Protein AF-A0A973H973-F1 (afdb_monomer_lite)

Radius of gyration: 19.24 Å; chains: 1; bounding box: 57×21×47 Å

pLDDT: mean 88.94, std 11.9, range [48.03, 97.88]

Secondary structure (DSSP, 8-state):
-HHHHHHHHHHHHHHHTT--TTTHHHHHHHHHHHHHHHHHHHHHHHHHHHHHHHTT--SHHHHHHHHHHHHHHHHHHHHHHHHHHHHHS----------

Sequence (99 aa):
MLGAGLATTPLAALATSGAAPGEAGLVSGLVNTSRTMGGSLGLAVMSTIAASRTGDDLSPEGLTEGYALVFRTGAGVLAGGVLLMLLWLPRRVSSGSSS

Structure (mmCIF, N/CA/C/O backbone):
data_AF-A0A973H973-F1
#
_entry.id   AF-A0A973H973-F1
#
loop_
_atom_site.group_PDB
_atom_site.id
_atom_site.type_symbol
_atom_site.label_atom_id
_atom_site.label_alt_id
_atom_site.label_comp_id
_atom_site.label_asym_id
_atom_site.label_entity_id
_atom_site.label_seq_id
_atom_site.pdbx_PDB_ins_code
_atom_site.Cartn_x
_atom_site.Cartn_y
_atom_site.Cartn_z
_atom_site.occupancy
_atom_site.B_iso_or_equiv
_atom_site.auth_seq_id
_atom_site.auth_comp_id
_atom_site.auth_asym_id
_atom_site.auth_atom_id
_atom_site.pdbx_PDB_model_num
ATOM 1 N N . MET A 1 1 ? -1.654 14.320 1.258 1.00 62.50 1 MET A N 1
ATOM 2 C CA . MET A 1 1 ? -2.049 14.021 2.655 1.00 62.50 1 MET A CA 1
ATOM 3 C C . MET A 1 1 ? -3.547 14.104 2.914 1.00 62.50 1 MET A C 1
ATOM 5 O O . MET A 1 1 ? -4.006 13.376 3.781 1.00 62.50 1 MET A O 1
ATOM 9 N N . LEU A 1 2 ? -4.320 14.906 2.169 1.00 81.75 2 LEU A N 1
ATOM 10 C CA . LEU A 1 2 ? -5.768 15.043 2.387 1.00 81.75 2 LEU A CA 1
ATOM 11 C C . LEU A 1 2 ? -6.507 13.695 2.460 1.00 81.75 2 LEU A C 1
ATOM 13 O O . LEU A 1 2 ? -7.168 13.437 3.454 1.00 81.75 2 LEU A O 1
ATOM 17 N N . GLY A 1 3 ? -6.316 12.792 1.490 1.00 81.81 3 GLY A N 1
ATOM 18 C CA . GLY A 1 3 ? -6.973 11.474 1.513 1.00 81.81 3 GLY A CA 1
ATOM 19 C C . GLY A 1 3 ? -6.626 10.630 2.746 1.00 81.81 3 GLY A C 1
ATOM 20 O O . GLY A 1 3 ? -7.515 10.100 3.405 1.00 81.81 3 GLY A O 1
ATOM 21 N N . ALA A 1 4 ? -5.341 10.568 3.112 1.00 82.25 4 ALA A N 1
ATOM 22 C CA . ALA A 1 4 ? -4.899 9.853 4.307 1.00 82.25 4 ALA A CA 1
ATOM 23 C C . ALA A 1 4 ? -5.470 10.477 5.592 1.00 82.25 4 ALA A C 1
ATOM 25 O O . ALA A 1 4 ? -5.930 9.745 6.463 1.00 82.25 4 ALA A O 1
ATOM 26 N N . GLY A 1 5 ? -5.497 11.809 5.701 1.00 84.38 5 GLY A N 1
ATOM 27 C CA . GLY A 1 5 ? -6.076 12.511 6.849 1.00 84.38 5 GLY A CA 1
ATOM 28 C C . GLY A 1 5 ? -7.583 12.286 6.979 1.00 84.38 5 GLY A C 1
ATOM 29 O O . GLY A 1 5 ? -8.065 11.987 8.067 1.00 84.38 5 GLY A O 1
ATOM 30 N N . LEU A 1 6 ? -8.308 12.340 5.858 1.00 89.50 6 LEU A N 1
ATOM 31 C CA . LEU A 1 6 ? -9.750 12.090 5.812 1.00 89.50 6 LEU A CA 1
ATOM 32 C C . LEU A 1 6 ? -10.111 10.643 6.172 1.00 89.50 6 LEU A C 1
ATOM 34 O O . LEU A 1 6 ? -11.170 10.412 6.741 1.00 89.50 6 LEU A O 1
ATOM 38 N N . ALA A 1 7 ? -9.247 9.672 5.867 1.00 87.88 7 ALA A N 1
ATOM 39 C CA . ALA A 1 7 ? -9.514 8.260 6.132 1.00 87.88 7 ALA A CA 1
ATOM 40 C C . ALA A 1 7 ? -9.013 7.786 7.507 1.00 87.88 7 ALA A C 1
ATOM 42 O O . ALA A 1 7 ? -9.652 6.955 8.146 1.00 87.88 7 ALA A O 1
ATOM 43 N N . THR A 1 8 ? -7.871 8.286 7.985 1.00 86.44 8 THR A N 1
ATOM 44 C CA . THR A 1 8 ? -7.154 7.677 9.121 1.00 86.44 8 THR A CA 1
ATOM 45 C C . THR A 1 8 ? -7.960 7.698 10.414 1.00 86.44 8 THR A C 1
ATOM 47 O O . THR A 1 8 ? -8.087 6.649 11.049 1.00 86.44 8 THR A O 1
ATOM 50 N N . THR A 1 9 ? -8.517 8.855 10.776 1.00 88.31 9 THR A N 1
ATOM 51 C CA . THR A 1 9 ? -9.306 9.038 12.002 1.00 88.31 9 THR A CA 1
ATOM 52 C C . THR A 1 9 ? -10.603 8.225 11.996 1.00 88.31 9 THR A C 1
ATOM 54 O O . THR A 1 9 ? -10.782 7.424 12.915 1.00 88.31 9 THR A O 1
ATOM 57 N N . PRO A 1 10 ? -11.497 8.347 10.990 1.00 88.50 10 PRO A N 1
ATOM 58 C CA . PRO A 1 10 ? -12.736 7.575 10.990 1.00 88.50 10 PRO A CA 1
ATOM 59 C C . PRO A 1 10 ? -12.483 6.070 10.879 1.00 88.50 10 PRO A C 1
ATOM 61 O O . PRO A 1 10 ? -13.159 5.308 11.556 1.00 88.50 10 PRO A O 1
ATOM 64 N N . LEU A 1 11 ? -11.485 5.616 10.110 1.00 88.12 11 LEU A N 1
ATOM 65 C CA . LEU A 1 11 ? -11.158 4.186 10.042 1.00 88.12 11 LEU A CA 1
ATOM 66 C C . LEU A 1 11 ? -10.611 3.647 11.365 1.00 88.12 11 LEU A C 1
ATOM 68 O O . LEU A 1 11 ? -10.940 2.526 11.738 1.00 88.12 11 LEU A O 1
ATOM 72 N N . ALA A 1 12 ? -9.782 4.420 12.075 1.00 87.31 12 ALA A N 1
ATOM 73 C CA . ALA A 1 12 ? -9.297 4.021 13.394 1.00 87.31 12 ALA A CA 1
ATOM 74 C C . ALA A 1 12 ? -10.454 3.916 14.396 1.00 87.31 12 ALA A C 1
ATOM 76 O O . ALA A 1 12 ? -10.569 2.898 15.070 1.00 87.31 12 ALA A O 1
ATOM 77 N N . ALA A 1 13 ? -11.339 4.918 14.432 1.00 87.94 13 ALA A N 1
ATOM 78 C CA . ALA A 1 13 ? -12.522 4.909 15.289 1.00 87.94 13 ALA A CA 1
ATOM 79 C C . ALA A 1 13 ? -13.466 3.742 14.960 1.00 87.94 13 ALA A C 1
ATOM 81 O O . ALA A 1 13 ? -13.924 3.048 15.862 1.00 87.94 13 ALA A O 1
ATOM 82 N N . LEU A 1 14 ? -13.721 3.479 13.675 1.00 88.19 14 LEU A N 1
ATOM 83 C CA . LEU A 1 14 ? -14.537 2.342 13.245 1.00 88.19 14 LEU A CA 1
ATOM 84 C C . LEU A 1 14 ? -13.912 1.012 13.680 1.00 88.19 14 LEU A C 1
ATOM 86 O O . LEU A 1 14 ? -14.615 0.170 14.235 1.00 88.19 14 LEU A O 1
ATOM 90 N N . ALA A 1 15 ? -12.601 0.844 13.491 1.00 86.19 15 ALA A N 1
ATOM 91 C CA . ALA A 1 15 ? -11.897 -0.387 13.837 1.00 86.19 15 ALA A CA 1
ATOM 92 C C . ALA A 1 15 ? -11.897 -0.687 15.344 1.00 86.19 15 ALA A C 1
ATOM 94 O O . ALA A 1 15 ? -11.875 -1.853 15.727 1.00 86.19 15 ALA A O 1
ATOM 95 N N . THR A 1 16 ? -11.933 0.340 16.198 1.00 87.25 16 THR A N 1
ATOM 96 C CA . THR A 1 16 ? -11.932 0.175 17.660 1.00 87.25 16 THR A CA 1
ATOM 97 C C . THR A 1 16 ? -13.316 0.284 18.299 1.00 87.25 16 THR A C 1
ATOM 99 O O . THR A 1 16 ? -13.463 -0.092 19.457 1.00 87.25 16 THR A O 1
ATOM 102 N N . SER A 1 17 ? -14.339 0.745 17.570 1.00 86.25 17 SER A N 1
ATOM 103 C CA . SER A 1 17 ? -15.683 1.007 18.117 1.00 86.25 17 SER A CA 1
ATOM 104 C C . SER A 1 17 ? -16.389 -0.210 18.727 1.00 86.25 17 SER A C 1
ATOM 106 O O . SER A 1 17 ? -17.236 -0.040 19.598 1.00 86.25 17 SER A O 1
ATOM 108 N N . GLY A 1 18 ? -16.042 -1.428 18.297 1.00 82.31 18 GLY A N 1
ATOM 109 C CA . GLY A 1 18 ? -16.590 -2.679 18.834 1.00 82.31 18 GLY A CA 1
ATOM 110 C C . GLY A 1 18 ? -15.746 -3.342 19.929 1.00 82.31 18 GLY A C 1
ATOM 111 O O . GLY A 1 18 ? -16.097 -4.436 20.361 1.00 82.31 18 GLY A O 1
ATOM 112 N N . ALA A 1 19 ? -14.627 -2.741 20.346 1.00 88.38 19 ALA A N 1
ATOM 113 C CA . ALA A 1 19 ? -13.710 -3.353 21.306 1.00 88.38 19 ALA A CA 1
ATOM 114 C C . ALA A 1 19 ? -14.233 -3.243 22.748 1.00 88.38 19 ALA A C 1
ATOM 116 O O . ALA A 1 19 ? -14.669 -2.171 23.176 1.00 88.38 19 ALA A O 1
ATOM 117 N N . ALA A 1 20 ? -14.120 -4.319 23.534 1.00 90.50 20 ALA A N 1
ATOM 118 C CA . ALA A 1 20 ? -14.339 -4.231 24.974 1.00 90.50 20 ALA A CA 1
ATOM 119 C C . ALA A 1 20 ? -13.266 -3.328 25.629 1.00 90.50 20 ALA A C 1
ATOM 121 O O . ALA A 1 20 ? -12.127 -3.288 25.149 1.00 90.50 20 ALA A O 1
ATOM 122 N N . PRO A 1 21 ? -13.556 -2.637 26.754 1.00 82.75 21 PRO A N 1
ATOM 123 C CA . PRO A 1 21 ? -12.607 -1.709 27.383 1.00 82.75 21 PRO A CA 1
ATOM 124 C C . PRO A 1 21 ? -11.237 -2.323 27.723 1.00 82.75 21 PRO A C 1
ATOM 126 O O . PRO A 1 21 ? -10.220 -1.644 27.620 1.00 82.75 21 PRO A O 1
ATOM 129 N N . GLY A 1 22 ? -11.196 -3.612 28.080 1.00 90.06 22 GLY A N 1
ATOM 130 C CA . GLY A 1 22 ? -9.950 -4.341 28.354 1.00 90.06 22 GLY A CA 1
ATOM 131 C C . GLY A 1 22 ? -9.168 -4.773 27.105 1.00 90.06 22 GLY A C 1
ATOM 132 O O . GLY A 1 22 ? -7.995 -5.117 27.209 1.00 90.06 22 GLY A O 1
ATOM 133 N N . GLU A 1 23 ? -9.784 -4.737 25.923 1.00 91.38 23 GLU A N 1
ATOM 134 C CA . GLU A 1 23 ? -9.218 -5.244 24.664 1.00 91.38 23 GLU A CA 1
ATOM 135 C C . GLU A 1 23 ? -8.818 -4.125 23.695 1.00 91.38 23 GLU A C 1
ATOM 137 O O . GLU A 1 23 ? -8.182 -4.384 22.674 1.00 91.38 23 GLU A O 1
ATOM 142 N N . ALA A 1 24 ? -9.134 -2.865 24.008 1.00 86.81 24 ALA A N 1
ATOM 143 C CA . ALA A 1 24 ? -8.848 -1.722 23.141 1.00 86.81 24 ALA A CA 1
ATOM 144 C C . ALA A 1 24 ? -7.361 -1.628 22.740 1.00 86.81 24 ALA A C 1
ATOM 146 O O . ALA A 1 24 ? -7.042 -1.307 21.593 1.00 86.81 24 ALA A O 1
ATOM 147 N N . GLY A 1 25 ? -6.448 -1.967 2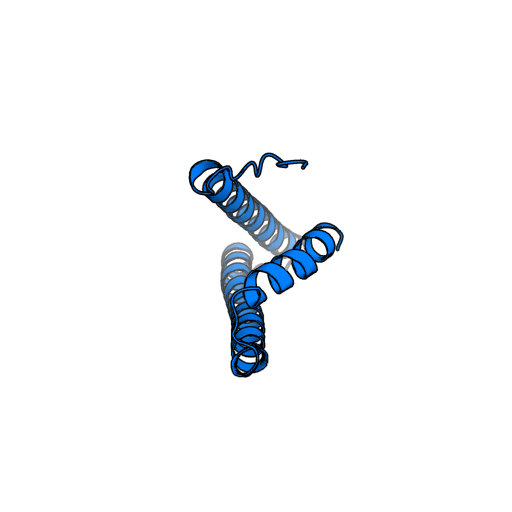3.659 1.00 89.62 25 GLY A N 1
ATOM 148 C CA . GLY A 1 25 ? -5.010 -2.035 23.380 1.00 89.62 25 GLY A CA 1
ATOM 149 C C . GLY A 1 25 ? -4.641 -3.136 22.380 1.00 89.62 25 GLY A C 1
ATOM 150 O O . GLY A 1 25 ? -3.848 -2.892 21.472 1.00 89.62 25 GLY A O 1
ATOM 151 N N . LEU A 1 26 ? -5.262 -4.315 22.493 1.00 92.69 26 LEU A N 1
ATOM 152 C CA . LEU A 1 26 ? -5.064 -5.435 21.566 1.00 92.69 26 LEU A CA 1
ATOM 153 C C . LEU A 1 26 ? -5.601 -5.101 20.171 1.00 92.69 26 LEU A C 1
ATOM 155 O O . LEU A 1 26 ? -4.895 -5.297 19.184 1.00 92.69 26 LEU A O 1
ATOM 159 N N . VAL A 1 27 ? -6.809 -4.536 20.086 1.00 92.56 27 VAL A N 1
ATOM 160 C CA . VAL A 1 27 ? -7.416 -4.126 18.809 1.00 92.56 27 VAL A CA 1
ATOM 161 C C . VAL A 1 27 ? -6.582 -3.035 18.133 1.00 92.56 27 VAL A C 1
ATOM 163 O O . VAL A 1 27 ? -6.271 -3.144 16.949 1.00 92.56 27 VAL A O 1
ATOM 166 N N . SER A 1 28 ? -6.144 -2.017 18.880 1.00 89.31 28 SER A N 1
ATOM 167 C CA . SER A 1 28 ? -5.269 -0.958 18.356 1.00 89.31 28 SER A CA 1
ATOM 168 C C . SER A 1 28 ? -3.915 -1.503 17.883 1.00 89.31 28 SER A C 1
ATOM 170 O O . SER A 1 28 ? -3.449 -1.160 16.793 1.00 89.31 28 SER A O 1
ATOM 172 N N . GLY A 1 29 ? -3.305 -2.407 18.658 1.00 92.25 29 GLY A N 1
ATOM 173 C CA . GLY A 1 29 ? -2.072 -3.094 18.278 1.00 92.25 29 GLY A CA 1
ATOM 174 C C . GLY A 1 29 ? -2.230 -3.883 16.978 1.00 92.25 29 GLY A C 1
ATOM 175 O O . GLY A 1 29 ? -1.420 -3.732 16.064 1.00 92.25 29 GLY A O 1
ATOM 176 N N . LEU A 1 30 ? -3.316 -4.651 16.850 1.00 93.44 30 LEU A N 1
ATOM 177 C CA . LEU A 1 30 ? -3.628 -5.415 15.642 1.00 93.44 30 LEU A CA 1
ATOM 178 C C . LEU A 1 30 ? -3.825 -4.500 14.426 1.00 93.44 30 LEU A C 1
ATOM 180 O O . LEU A 1 30 ? -3.284 -4.778 13.356 1.00 93.44 30 LEU A O 1
ATOM 184 N N . VAL A 1 31 ? -4.546 -3.387 14.585 1.00 91.50 31 VAL A N 1
ATOM 185 C CA . VAL A 1 31 ? -4.752 -2.398 13.516 1.00 91.50 31 VAL A CA 1
ATOM 186 C C . VAL A 1 31 ? -3.425 -1.789 13.069 1.00 91.50 31 VAL A C 1
ATOM 188 O O . VAL A 1 31 ? -3.169 -1.707 11.868 1.00 91.50 31 VAL A O 1
ATOM 191 N N . ASN A 1 32 ? -2.564 -1.381 14.001 1.00 90.69 32 ASN A N 1
ATOM 192 C CA . ASN A 1 32 ? -1.275 -0.778 13.665 1.00 90.69 32 ASN A CA 1
ATOM 193 C C . ASN A 1 32 ? -0.337 -1.776 12.982 1.00 90.69 32 ASN A C 1
ATOM 195 O O . ASN A 1 32 ? 0.222 -1.459 11.932 1.00 90.69 32 ASN A O 1
ATOM 199 N N . THR A 1 33 ? -0.218 -2.997 13.503 1.00 94.06 33 THR A N 1
ATOM 200 C CA . THR A 1 33 ? 0.579 -4.049 12.859 1.00 94.06 33 THR A CA 1
ATOM 201 C C . THR A 1 33 ? 0.038 -4.383 11.473 1.00 94.06 33 THR A C 1
ATOM 203 O O . THR A 1 33 ? 0.821 -4.487 10.532 1.00 94.06 33 THR A O 1
ATOM 206 N N . SER A 1 34 ? -1.286 -4.463 11.307 1.00 94.12 34 SER A N 1
ATOM 207 C CA . SER A 1 34 ? -1.915 -4.692 9.999 1.00 94.12 34 SER A CA 1
ATOM 208 C C . SER A 1 34 ? -1.619 -3.560 9.014 1.00 94.12 34 SER A C 1
ATOM 210 O O . SER A 1 34 ? -1.328 -3.828 7.852 1.00 94.12 34 SER A O 1
ATOM 212 N N . ARG A 1 35 ? -1.637 -2.294 9.460 1.00 92.25 35 ARG A N 1
ATOM 213 C CA . ARG A 1 35 ? -1.264 -1.140 8.622 1.00 92.25 35 ARG A CA 1
ATOM 214 C C . ARG A 1 35 ? 0.194 -1.214 8.188 1.00 92.25 35 ARG A C 1
ATOM 216 O O . ARG A 1 35 ? 0.477 -1.047 7.006 1.00 92.25 35 ARG A O 1
ATOM 223 N N . THR A 1 36 ? 1.104 -1.483 9.121 1.00 94.50 36 THR A N 1
ATOM 224 C CA . THR A 1 36 ? 2.536 -1.599 8.822 1.00 94.50 36 THR A CA 1
ATOM 225 C C . THR A 1 36 ? 2.811 -2.769 7.880 1.00 94.50 36 THR A C 1
ATOM 227 O O . THR A 1 36 ? 3.509 -2.593 6.885 1.00 94.50 36 THR A O 1
ATOM 230 N N . MET A 1 37 ? 2.215 -3.936 8.141 1.00 96.38 37 MET A N 1
ATOM 231 C CA . MET A 1 37 ? 2.345 -5.130 7.303 1.00 96.38 37 MET A CA 1
ATOM 232 C C . MET A 1 37 ? 1.742 -4.922 5.909 1.00 96.38 37 MET A C 1
ATOM 234 O O . MET A 1 37 ? 2.348 -5.295 4.910 1.00 96.38 37 MET A O 1
ATOM 238 N N . GLY A 1 38 ? 0.572 -4.288 5.815 1.00 94.25 38 GLY A N 1
ATOM 239 C CA . GLY A 1 38 ? -0.039 -3.943 4.533 1.00 94.25 38 GLY A CA 1
ATOM 240 C C . GLY A 1 38 ? 0.797 -2.931 3.749 1.00 94.25 38 GLY A C 1
ATOM 241 O O . GLY A 1 38 ? 0.973 -3.079 2.541 1.00 94.25 38 GLY A O 1
ATOM 242 N N . GLY A 1 39 ? 1.360 -1.932 4.435 1.00 94.19 39 GLY A N 1
ATOM 243 C CA . GLY A 1 39 ? 2.254 -0.943 3.839 1.00 94.19 39 GLY A CA 1
ATOM 244 C C . GLY A 1 39 ? 3.532 -1.571 3.287 1.00 94.19 39 GLY A C 1
ATOM 245 O O . GLY A 1 39 ? 3.891 -1.307 2.141 1.00 94.19 39 GLY A O 1
ATOM 246 N N . SER A 1 40 ? 4.190 -2.440 4.058 1.00 97.31 40 SER A N 1
ATOM 247 C CA . SER A 1 40 ? 5.405 -3.127 3.607 1.00 97.31 40 SER A CA 1
ATOM 248 C C . SER A 1 40 ? 5.130 -4.092 2.455 1.00 97.31 40 SER A C 1
ATOM 250 O O . SER A 1 40 ? 5.870 -4.080 1.474 1.00 97.31 40 SER A O 1
ATOM 252 N N . LEU A 1 41 ? 4.044 -4.868 2.519 1.00 97.25 41 LEU A N 1
ATOM 253 C CA . LEU A 1 41 ? 3.640 -5.768 1.439 1.00 97.25 41 LEU A CA 1
ATOM 254 C C . LEU A 1 41 ? 3.314 -4.996 0.154 1.00 97.25 41 LEU A C 1
ATOM 256 O O . LEU A 1 41 ? 3.788 -5.358 -0.921 1.00 97.25 41 LEU A O 1
ATOM 260 N N . GLY A 1 42 ? 2.542 -3.912 0.260 1.00 95.69 42 GLY A N 1
ATOM 261 C CA . GLY A 1 42 ? 2.214 -3.059 -0.881 1.00 95.69 42 GLY A CA 1
ATOM 262 C C . GLY A 1 42 ? 3.462 -2.452 -1.519 1.00 95.69 42 GLY A C 1
ATOM 263 O O . GLY A 1 42 ? 3.612 -2.494 -2.739 1.00 95.69 42 GLY A O 1
ATOM 264 N N . LEU A 1 43 ? 4.393 -1.950 -0.703 1.00 96.38 43 LEU A N 1
ATOM 265 C CA . LEU A 1 43 ? 5.673 -1.434 -1.186 1.00 96.38 43 LEU A CA 1
ATOM 266 C C . LEU A 1 43 ? 6.523 -2.519 -1.851 1.00 96.38 43 LEU A C 1
ATOM 268 O O . LEU A 1 43 ? 7.104 -2.248 -2.898 1.00 96.38 43 LEU A O 1
ATOM 272 N N . ALA A 1 44 ? 6.569 -3.732 -1.297 1.00 97.88 44 ALA A N 1
ATOM 273 C CA . ALA A 1 44 ? 7.303 -4.846 -1.891 1.00 97.88 44 ALA A CA 1
ATOM 274 C C . ALA A 1 44 ? 6.777 -5.171 -3.297 1.00 97.88 44 ALA A C 1
ATOM 276 O O . ALA A 1 44 ? 7.552 -5.195 -4.249 1.00 97.88 44 ALA A O 1
ATOM 277 N N . VAL A 1 45 ? 5.456 -5.314 -3.450 1.00 97.62 45 VAL A N 1
ATOM 278 C CA . VAL A 1 45 ? 4.820 -5.571 -4.753 1.00 97.62 45 VAL A CA 1
ATOM 279 C C . VAL A 1 45 ? 5.117 -4.446 -5.748 1.00 97.62 45 VAL A C 1
ATOM 281 O O . VAL A 1 45 ? 5.520 -4.708 -6.880 1.00 97.62 45 VAL A O 1
ATOM 284 N N . MET A 1 46 ? 4.960 -3.188 -5.332 1.00 96.88 46 MET A N 1
ATOM 285 C CA . MET A 1 46 ? 5.216 -2.037 -6.204 1.00 96.88 46 MET A CA 1
ATOM 286 C C . MET A 1 46 ? 6.694 -1.925 -6.593 1.00 96.88 46 MET A C 1
ATOM 288 O O . MET A 1 46 ? 7.000 -1.621 -7.743 1.00 96.88 46 MET A O 1
ATOM 292 N N . SER A 1 47 ? 7.609 -2.219 -5.667 1.00 96.25 47 SER A N 1
ATOM 293 C CA . SER A 1 47 ? 9.049 -2.256 -5.929 1.00 96.25 47 SER A CA 1
ATOM 294 C C . SER A 1 47 ? 9.399 -3.326 -6.962 1.00 96.25 47 SER A C 1
ATOM 296 O O . SER A 1 47 ? 10.122 -3.036 -7.913 1.00 96.25 47 SER A O 1
ATOM 298 N N . THR A 1 48 ? 8.819 -4.525 -6.850 1.00 96.88 48 THR A N 1
ATOM 299 C CA . THR A 1 48 ? 8.987 -5.586 -7.850 1.00 96.88 48 THR A CA 1
ATOM 300 C C . THR A 1 48 ? 8.473 -5.159 -9.225 1.00 96.88 48 THR A C 1
ATOM 302 O O . THR A 1 48 ? 9.150 -5.389 -10.224 1.00 96.88 48 THR A O 1
ATOM 305 N N . ILE A 1 49 ? 7.316 -4.491 -9.296 1.00 96.75 49 ILE A N 1
ATOM 306 C CA . ILE A 1 49 ? 6.762 -3.984 -10.561 1.00 96.75 49 ILE A CA 1
ATOM 307 C C . ILE A 1 49 ? 7.691 -2.935 -11.186 1.00 96.75 49 ILE A C 1
ATOM 309 O O . ILE A 1 49 ? 8.011 -3.052 -12.369 1.00 96.75 49 ILE A O 1
ATOM 313 N N . ALA A 1 50 ? 8.159 -1.950 -10.411 1.00 95.81 50 ALA A N 1
ATOM 314 C CA . ALA A 1 50 ? 9.121 -0.958 -10.898 1.00 95.81 50 ALA A CA 1
ATOM 315 C C . ALA A 1 50 ? 10.384 -1.632 -11.443 1.00 95.81 50 ALA A C 1
ATOM 317 O O . ALA A 1 50 ? 10.737 -1.415 -12.600 1.00 95.81 50 ALA A O 1
ATOM 318 N N . ALA A 1 51 ? 11.008 -2.501 -10.643 1.00 95.06 51 ALA A N 1
ATOM 319 C CA . ALA A 1 51 ? 12.233 -3.200 -11.017 1.00 95.06 51 ALA A CA 1
ATOM 320 C C . ALA A 1 51 ? 12.051 -4.044 -12.287 1.00 95.06 51 ALA A C 1
ATOM 322 O O . ALA A 1 51 ? 12.915 -4.034 -13.158 1.00 95.06 51 ALA A O 1
ATOM 323 N N . SER A 1 52 ? 10.900 -4.709 -12.443 1.00 95.19 52 SER A N 1
ATOM 324 C CA . SER A 1 52 ? 10.601 -5.506 -13.639 1.00 95.19 52 SER A CA 1
ATOM 325 C C . SER A 1 52 ? 10.518 -4.682 -14.925 1.00 95.19 52 SER A C 1
ATOM 327 O O . SER A 1 52 ? 10.773 -5.215 -16.004 1.00 95.19 52 SER A O 1
ATOM 329 N N . ARG A 1 53 ? 10.158 -3.392 -14.828 1.00 94.81 53 ARG A N 1
ATOM 330 C CA . ARG A 1 53 ? 10.052 -2.498 -15.986 1.00 94.81 53 ARG A CA 1
ATOM 331 C C . ARG A 1 53 ? 11.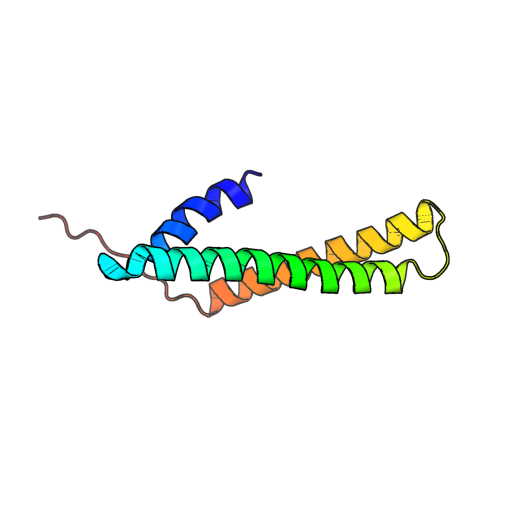330 -1.715 -16.249 1.00 94.81 53 ARG A C 1
ATOM 333 O O . ARG A 1 53 ? 11.655 -1.521 -17.413 1.00 94.81 53 ARG A O 1
ATOM 340 N N . THR A 1 54 ? 12.022 -1.279 -15.200 1.00 95.31 54 THR A N 1
ATOM 341 C CA . THR A 1 54 ? 13.320 -0.602 -15.311 1.00 95.31 54 THR A CA 1
ATOM 342 C C . THR A 1 54 ? 14.392 -1.553 -15.851 1.00 95.31 54 THR A C 1
ATOM 344 O O . THR A 1 54 ? 15.169 -1.164 -16.718 1.00 95.31 54 THR A O 1
ATOM 347 N N . GLY A 1 55 ? 14.411 -2.815 -15.401 1.00 92.38 55 GLY A N 1
ATOM 348 C CA . GLY A 1 55 ? 15.441 -3.776 -15.802 1.00 92.38 55 GLY A CA 1
ATOM 349 C C . GLY A 1 55 ? 16.845 -3.274 -15.452 1.00 92.38 55 GLY A C 1
ATOM 350 O O . GLY A 1 55 ? 17.058 -2.757 -14.356 1.00 92.38 55 GLY A O 1
ATOM 351 N N . ASP A 1 56 ? 17.777 -3.400 -16.399 1.00 93.31 56 ASP A N 1
ATOM 352 C CA . ASP A 1 56 ? 19.162 -2.926 -16.254 1.00 93.31 56 ASP A CA 1
ATOM 353 C C . ASP A 1 56 ? 19.356 -1.465 -16.712 1.00 93.31 56 ASP A C 1
ATOM 355 O O . ASP A 1 56 ? 20.442 -0.901 -16.559 1.00 93.31 56 ASP A O 1
ATOM 359 N N . ASP A 1 57 ? 18.319 -0.834 -17.275 1.00 92.81 57 ASP A N 1
ATOM 360 C CA . ASP A 1 57 ? 18.384 0.546 -17.752 1.00 92.81 57 ASP A CA 1
ATOM 361 C C . ASP A 1 57 ? 18.122 1.532 -16.607 1.00 92.81 57 ASP A C 1
ATOM 363 O O . ASP A 1 57 ? 16.990 1.904 -16.293 1.00 92.81 57 ASP A O 1
ATOM 367 N N . LEU A 1 58 ? 19.215 1.960 -15.977 1.00 94.06 58 LEU A N 1
ATOM 368 C CA . LEU A 1 58 ? 19.212 2.936 -14.887 1.00 94.06 58 LEU A CA 1
ATOM 369 C C . LEU A 1 58 ? 19.301 4.390 -15.380 1.00 94.06 58 LEU A C 1
ATOM 371 O O . LEU A 1 58 ? 19.613 5.286 -14.590 1.00 94.06 58 LEU A O 1
ATOM 375 N N . SER A 1 59 ? 19.045 4.642 -16.668 1.00 96.50 59 SER A N 1
ATOM 376 C CA . SER A 1 59 ? 18.877 6.004 -17.175 1.00 96.50 59 SER A CA 1
ATOM 377 C C . SER A 1 59 ? 17.678 6.699 -16.504 1.00 96.50 59 SER A C 1
ATOM 379 O O . SER A 1 59 ? 16.745 6.038 -16.027 1.00 96.50 59 SER A O 1
ATOM 381 N N . PRO A 1 60 ? 17.658 8.043 -16.451 1.00 96.88 60 PRO A N 1
ATOM 382 C CA . PRO A 1 60 ? 16.490 8.788 -15.982 1.00 96.88 60 PRO A CA 1
ATOM 383 C C . PRO A 1 60 ? 15.188 8.375 -16.686 1.00 96.88 60 PRO A C 1
ATOM 385 O O . PRO A 1 60 ? 14.131 8.316 -16.053 1.00 96.88 60 PRO A O 1
ATOM 388 N N . GLU A 1 61 ? 15.264 8.053 -17.976 1.00 95.06 61 GLU A N 1
ATOM 389 C CA . GLU A 1 61 ? 14.152 7.584 -18.796 1.00 95.06 61 GLU A CA 1
ATOM 390 C C . GLU A 1 61 ? 13.652 6.204 -18.335 1.00 95.06 61 GLU A C 1
ATOM 392 O O . GLU A 1 61 ? 12.466 6.066 -18.020 1.00 95.06 61 GLU A O 1
ATOM 397 N N . GLY A 1 62 ? 14.542 5.212 -18.194 1.00 94.69 62 GLY A N 1
ATOM 398 C CA . GLY A 1 62 ? 14.194 3.859 -17.734 1.00 94.69 62 GLY A CA 1
ATOM 399 C C . GLY A 1 62 ? 13.613 3.828 -16.314 1.00 94.69 62 GLY A C 1
ATOM 400 O O . GLY A 1 62 ? 12.634 3.124 -16.028 1.00 94.69 62 GLY A O 1
ATOM 401 N N . LEU A 1 63 ? 14.135 4.671 -15.417 1.00 95.81 63 LEU A N 1
ATOM 402 C CA . LEU A 1 63 ? 13.566 4.867 -14.079 1.00 95.81 63 LEU A CA 1
ATOM 403 C C . LEU A 1 63 ? 12.168 5.497 -14.142 1.00 95.81 63 LEU A C 1
ATOM 405 O O . LEU A 1 63 ? 11.246 5.041 -13.459 1.00 95.81 63 LEU A O 1
ATOM 409 N N . THR A 1 64 ? 11.987 6.526 -14.975 1.00 96.88 64 THR A N 1
ATOM 410 C CA . THR A 1 64 ? 10.698 7.213 -15.148 1.00 96.88 64 THR A CA 1
ATOM 411 C C . THR A 1 64 ? 9.628 6.261 -15.673 1.00 96.88 64 THR A C 1
ATOM 413 O O . THR A 1 64 ? 8.502 6.265 -15.171 1.00 96.88 64 THR A O 1
ATOM 416 N N . GLU A 1 65 ? 9.967 5.399 -16.633 1.00 95.50 65 GLU A N 1
ATOM 417 C CA . GLU A 1 65 ? 9.049 4.378 -17.136 1.00 95.50 65 GLU A CA 1
ATOM 418 C C . GLU A 1 65 ? 8.625 3.375 -16.054 1.00 95.50 65 GLU A C 1
ATOM 420 O O . GLU A 1 65 ? 7.438 3.035 -15.959 1.00 95.50 65 GLU A O 1
ATOM 425 N N . GLY A 1 66 ? 9.566 2.935 -15.211 1.00 95.62 66 GLY A N 1
ATOM 426 C CA . GLY A 1 66 ? 9.290 2.059 -14.071 1.00 95.62 66 GLY A CA 1
ATOM 427 C C . GLY A 1 66 ? 8.314 2.690 -13.074 1.00 95.62 66 GLY A C 1
ATOM 428 O O . GLY A 1 66 ? 7.292 2.089 -12.728 1.00 95.62 66 GLY A O 1
ATOM 429 N N . TYR A 1 67 ? 8.556 3.943 -12.678 1.00 96.19 67 TYR A N 1
AT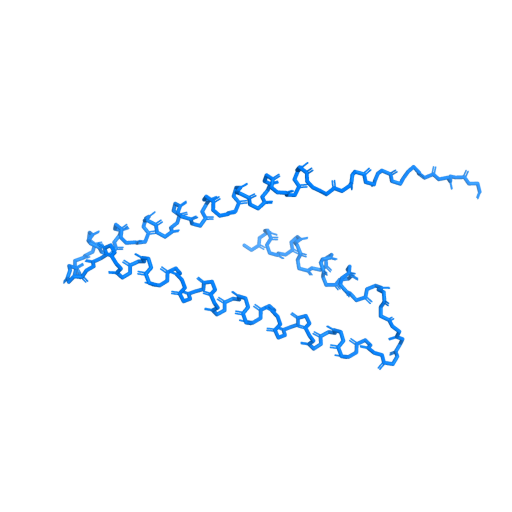OM 430 C CA . TYR A 1 67 ? 7.641 4.685 -11.803 1.00 96.19 67 TYR A CA 1
ATOM 431 C C . TYR A 1 67 ? 6.275 4.933 -12.452 1.00 96.19 67 TYR A C 1
ATOM 433 O O . TYR A 1 67 ? 5.243 4.777 -11.794 1.00 96.19 67 TYR A O 1
ATOM 441 N N . ALA A 1 68 ? 6.232 5.270 -13.743 1.00 96.75 68 ALA A N 1
ATOM 442 C CA . ALA A 1 68 ? 4.979 5.466 -14.469 1.00 96.75 68 ALA A CA 1
ATOM 443 C C . ALA A 1 68 ? 4.125 4.188 -14.486 1.00 96.75 68 ALA A C 1
ATOM 445 O O . ALA A 1 68 ? 2.896 4.248 -14.365 1.00 96.75 68 ALA A O 1
ATOM 446 N N . LEU A 1 69 ? 4.752 3.013 -14.611 1.00 97.38 69 LEU A N 1
ATOM 447 C CA . LEU A 1 69 ? 4.055 1.737 -14.470 1.00 97.38 69 LEU A CA 1
ATOM 448 C C . LEU A 1 69 ? 3.504 1.547 -13.051 1.00 97.38 69 LEU A C 1
ATOM 450 O O . LEU A 1 69 ? 2.321 1.234 -12.910 1.00 97.38 69 LEU A O 1
ATOM 454 N N . VAL A 1 70 ? 4.306 1.790 -12.011 1.00 96.88 70 VAL A N 1
ATOM 455 C CA . VAL A 1 70 ? 3.856 1.688 -10.611 1.00 96.88 70 VAL A CA 1
ATOM 456 C C . VAL A 1 70 ? 2.652 2.583 -10.337 1.00 96.88 70 VAL A C 1
ATOM 458 O O . VAL A 1 70 ? 1.655 2.108 -9.795 1.00 96.88 70 VAL A O 1
ATOM 461 N N . PHE A 1 71 ? 2.681 3.847 -10.764 1.00 95.75 71 PHE A N 1
ATOM 462 C CA . PHE A 1 71 ? 1.562 4.765 -10.542 1.00 95.75 71 PHE A CA 1
ATOM 463 C C . PHE A 1 71 ? 0.286 4.339 -11.274 1.00 95.75 71 PHE A C 1
ATOM 465 O O . PHE A 1 71 ? -0.793 4.393 -10.682 1.00 95.75 71 PHE A O 1
ATOM 472 N N . ARG A 1 72 ? 0.382 3.862 -12.524 1.00 97.69 72 ARG A N 1
ATOM 473 C CA . ARG A 1 72 ? -0.782 3.322 -13.254 1.00 97.69 72 ARG A CA 1
ATOM 474 C C . ARG A 1 72 ? -1.354 2.086 -12.572 1.00 97.69 72 ARG A C 1
ATOM 476 O O . ARG A 1 72 ? -2.569 1.973 -12.426 1.00 97.69 72 ARG A O 1
ATOM 483 N N . THR A 1 73 ? -0.484 1.189 -12.117 1.00 97.06 73 THR A N 1
ATOM 484 C CA . THR A 1 73 ? -0.904 -0.031 -11.421 1.00 97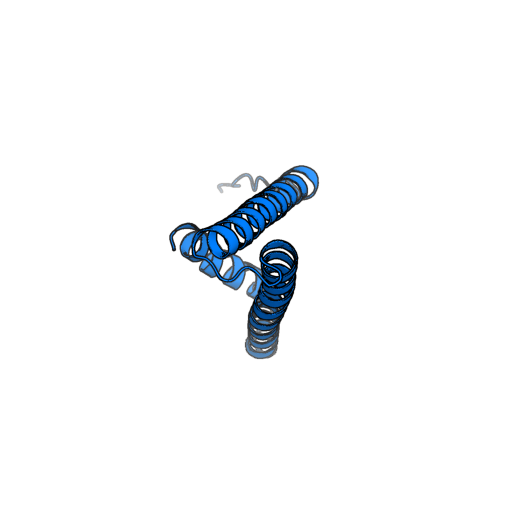.06 73 THR A CA 1
ATOM 485 C C . THR A 1 73 ? -1.570 0.312 -10.090 1.00 97.06 73 THR A C 1
ATOM 487 O O . THR A 1 73 ? -2.658 -0.179 -9.803 1.00 97.06 73 THR A O 1
ATOM 490 N N . GLY A 1 74 ? -0.988 1.235 -9.320 1.00 95.81 74 GLY A N 1
ATOM 491 C CA . GLY A 1 74 ? -1.576 1.759 -8.088 1.00 95.81 74 GLY A CA 1
ATOM 492 C C . GLY A 1 74 ? -2.934 2.430 -8.312 1.00 95.81 74 GLY A C 1
ATOM 493 O O . GLY A 1 74 ? -3.873 2.166 -7.565 1.00 95.81 74 GLY A O 1
ATOM 494 N N . ALA A 1 75 ? -3.081 3.231 -9.372 1.00 96.69 75 ALA A N 1
ATOM 495 C CA . ALA A 1 75 ? -4.365 3.821 -9.748 1.00 96.69 75 ALA A CA 1
ATOM 496 C C . ALA A 1 75 ? -5.419 2.747 -10.070 1.00 96.69 75 ALA A C 1
ATOM 498 O O . ALA A 1 75 ? -6.553 2.849 -9.604 1.00 96.69 75 ALA A O 1
ATOM 499 N N . GLY A 1 76 ? -5.038 1.691 -10.797 1.00 97.44 76 GLY A N 1
ATOM 500 C CA . GLY A 1 76 ? -5.906 0.545 -11.080 1.00 97.44 76 GLY A CA 1
ATOM 501 C C . GLY A 1 76 ? -6.334 -0.209 -9.817 1.00 97.44 76 GLY A C 1
ATOM 502 O O . GLY A 1 76 ? -7.516 -0.504 -9.653 1.00 97.44 76 GLY A O 1
ATOM 503 N N . VAL A 1 77 ? -5.406 -0.456 -8.887 1.00 96.38 77 VAL A N 1
ATOM 504 C CA . VAL A 1 77 ? -5.700 -1.098 -7.592 1.00 96.38 77 VAL A CA 1
ATOM 505 C C . VAL A 1 77 ? -6.672 -0.253 -6.766 1.00 96.38 77 VAL A C 1
ATOM 507 O O . VAL A 1 77 ? -7.649 -0.783 -6.239 1.00 96.38 77 VAL A O 1
ATOM 510 N N . LEU A 1 78 ? -6.452 1.063 -6.686 1.00 94.44 78 LEU A N 1
ATOM 511 C CA . LEU A 1 78 ? -7.352 1.975 -5.976 1.00 94.44 78 LEU A CA 1
ATOM 512 C C . LEU A 1 78 ? -8.739 2.028 -6.627 1.00 94.44 78 LEU A C 1
ATOM 514 O O . LEU A 1 78 ? -9.741 1.957 -5.918 1.00 94.44 78 LEU A O 1
ATOM 518 N N . ALA A 1 79 ? -8.811 2.099 -7.958 1.00 97.12 79 ALA A N 1
ATOM 519 C CA . ALA A 1 79 ? -10.074 2.060 -8.690 1.00 97.12 79 ALA A CA 1
ATOM 520 C C . ALA A 1 79 ? -10.825 0.740 -8.455 1.00 97.12 79 ALA A C 1
ATOM 522 O O . ALA A 1 79 ? -12.023 0.758 -8.180 1.00 97.12 79 ALA A O 1
ATOM 523 N N . GLY A 1 80 ? -10.119 -0.394 -8.475 1.00 96.88 80 GLY A N 1
ATOM 524 C CA . GLY A 1 80 ? -10.671 -1.697 -8.107 1.00 96.88 80 GLY A CA 1
ATOM 525 C C . GLY A 1 80 ? -11.211 -1.711 -6.677 1.00 96.88 80 GLY A C 1
ATOM 526 O O . GLY A 1 80 ? -12.329 -2.161 -6.454 1.00 96.88 80 GLY A O 1
ATOM 527 N N . GLY A 1 81 ? -10.477 -1.137 -5.720 1.00 93.94 81 GLY A N 1
ATOM 528 C CA . GLY A 1 81 ? -10.936 -0.969 -4.339 1.00 93.94 81 GLY A CA 1
ATOM 529 C C . GLY A 1 81 ? -12.215 -0.134 -4.228 1.00 93.94 81 GLY A C 1
ATOM 530 O O . GLY A 1 81 ? -13.141 -0.526 -3.522 1.00 93.94 81 GLY A O 1
ATOM 531 N N . VAL A 1 82 ? -12.309 0.974 -4.969 1.00 94.00 82 VAL A N 1
ATOM 532 C CA . VAL A 1 82 ? -13.528 1.797 -5.039 1.00 94.00 82 VAL A CA 1
ATOM 533 C C . VAL A 1 82 ? -14.692 1.000 -5.625 1.00 94.00 82 VAL A C 1
ATOM 535 O O . VAL A 1 82 ? -15.782 1.023 -5.060 1.00 94.00 82 VAL A O 1
ATOM 538 N N . LEU A 1 83 ? -14.478 0.257 -6.714 1.00 96.00 83 LEU A N 1
ATOM 539 C CA . LEU A 1 83 ? -15.510 -0.597 -7.308 1.00 96.00 83 LEU A CA 1
ATOM 540 C C . LEU A 1 83 ? -15.980 -1.674 -6.328 1.00 96.00 83 LEU A C 1
ATOM 542 O O . LEU A 1 83 ? -17.182 -1.857 -6.159 1.00 96.00 83 LEU A O 1
ATOM 546 N N . LEU A 1 84 ? -15.052 -2.337 -5.634 1.00 94.69 84 LEU A N 1
ATOM 547 C CA . LEU A 1 84 ? -15.381 -3.308 -4.593 1.00 94.69 84 LEU A CA 1
ATOM 548 C C . LEU A 1 84 ? -16.223 -2.663 -3.490 1.00 94.69 84 LEU A C 1
ATOM 550 O O . LEU A 1 84 ? -17.268 -3.199 -3.139 1.00 94.69 84 LEU A O 1
ATOM 554 N N . MET A 1 85 ? -15.838 -1.485 -2.993 1.00 91.56 85 MET A N 1
ATOM 555 C CA . MET A 1 85 ? -16.630 -0.762 -1.995 1.00 91.56 85 MET A CA 1
ATOM 556 C C . MET A 1 85 ? -18.028 -0.404 -2.511 1.00 91.56 85 MET A C 1
ATOM 558 O O . MET A 1 85 ? -19.006 -0.610 -1.799 1.00 91.56 85 MET A O 1
ATOM 562 N N . LEU A 1 86 ? -18.149 0.100 -3.740 1.00 92.12 86 LEU A N 1
ATOM 563 C CA . LEU A 1 86 ? -19.439 0.483 -4.321 1.00 92.12 86 LEU A CA 1
ATOM 564 C C . LEU A 1 86 ? -20.374 -0.712 -4.539 1.00 92.12 86 LEU A C 1
ATOM 566 O O . LEU A 1 86 ? -21.588 -0.558 -4.414 1.00 92.12 86 LEU A O 1
ATOM 570 N N . LEU A 1 87 ? -19.819 -1.879 -4.871 1.00 93.75 87 LEU A N 1
ATOM 571 C CA . LEU A 1 87 ? -20.588 -3.093 -5.143 1.00 93.75 87 LEU A CA 1
ATOM 572 C C . LEU A 1 87 ? -20.950 -3.867 -3.870 1.00 93.75 87 LEU A C 1
ATOM 574 O O . LEU A 1 87 ? -22.021 -4.464 -3.819 1.00 93.75 87 LEU A O 1
ATOM 578 N N . TRP A 1 88 ? -20.071 -3.877 -2.862 1.00 92.44 88 TRP A N 1
ATOM 579 C CA . TRP A 1 88 ? -20.211 -4.742 -1.684 1.00 92.44 88 TRP A CA 1
ATOM 580 C C . TRP A 1 88 ? -20.559 -4.026 -0.382 1.00 92.44 88 TRP A C 1
ATOM 582 O O . TRP A 1 88 ? -21.054 -4.680 0.536 1.00 92.44 88 TRP A O 1
ATOM 592 N N . LEU A 1 89 ? -20.308 -2.720 -0.245 1.00 87.06 89 LEU A N 1
ATOM 593 C CA . LEU A 1 89 ? -20.580 -2.047 1.021 1.00 87.06 89 LEU A CA 1
ATOM 594 C C . LEU A 1 89 ? -22.093 -1.800 1.172 1.00 87.06 89 LEU A C 1
ATOM 596 O O . LEU A 1 89 ? -22.684 -1.100 0.343 1.00 87.06 89 LEU A O 1
ATOM 600 N N . PRO A 1 90 ? -22.747 -2.326 2.230 1.00 79.81 90 PRO A N 1
ATOM 601 C CA . PRO A 1 90 ? -24.161 -2.074 2.460 1.00 79.81 90 PRO A CA 1
ATOM 602 C C . PRO A 1 90 ? -24.402 -0.573 2.629 1.00 79.81 90 PRO A C 1
ATOM 604 O O . PRO A 1 90 ? -23.783 0.069 3.481 1.00 79.81 90 PRO A O 1
ATOM 607 N N . ARG A 1 91 ? -25.332 -0.009 1.853 1.00 75.50 91 ARG A N 1
ATOM 608 C CA . ARG A 1 91 ? -25.782 1.381 2.004 1.00 75.50 91 ARG A CA 1
ATOM 609 C C . ARG A 1 91 ? -26.557 1.533 3.317 1.00 75.50 91 ARG A C 1
ATOM 611 O O . ARG A 1 91 ? -27.783 1.513 3.318 1.00 75.50 91 ARG A O 1
ATOM 618 N N . ARG A 1 92 ? -25.870 1.664 4.456 1.00 63.56 92 ARG A N 1
ATOM 619 C CA . ARG A 1 92 ? -26.529 2.051 5.711 1.00 63.56 92 ARG A CA 1
ATOM 620 C C . ARG A 1 92 ? -26.773 3.557 5.693 1.00 63.56 92 ARG A C 1
ATOM 622 O O . ARG A 1 92 ? -25.933 4.343 6.113 1.00 63.56 92 ARG A O 1
ATOM 629 N N . VAL A 1 93 ? -27.937 3.944 5.180 1.00 56.12 93 VAL A N 1
ATOM 630 C CA . VAL A 1 93 ? -28.556 5.231 5.502 1.00 56.12 93 VAL A CA 1
ATOM 631 C C . VAL A 1 93 ? -29.204 5.048 6.871 1.00 56.12 93 VAL A C 1
ATOM 633 O O . VAL A 1 93 ? -30.280 4.464 6.96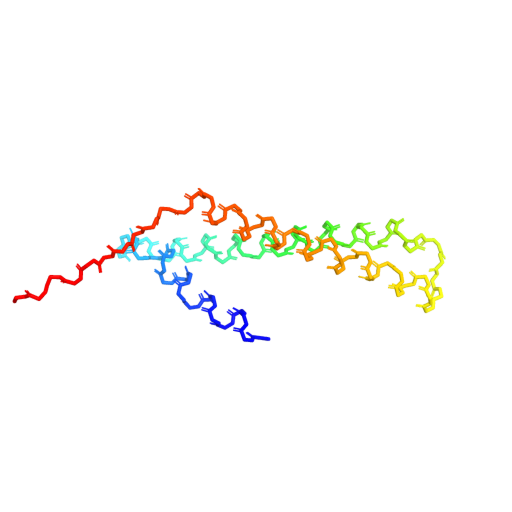7 1.00 56.12 93 VAL A O 1
ATOM 636 N N . SER A 1 94 ? -28.545 5.484 7.943 1.00 51.75 94 SER A N 1
ATOM 637 C CA . SER A 1 94 ? -29.237 5.641 9.223 1.00 51.75 94 SER A CA 1
ATOM 638 C C . SER A 1 94 ? -30.108 6.886 9.114 1.00 51.75 94 SER A C 1
ATOM 640 O O . SER A 1 94 ? -29.633 8.009 9.270 1.00 51.75 94 SER A O 1
ATOM 642 N N . SER A 1 95 ? -31.381 6.680 8.781 1.00 48.03 95 SER A N 1
ATOM 643 C CA . SER A 1 95 ? -32.439 7.659 8.997 1.00 48.03 95 SER A CA 1
ATOM 644 C C . SER A 1 95 ? -32.413 8.069 10.467 1.00 48.03 95 SER A C 1
ATOM 646 O O . SER A 1 95 ? -32.605 7.225 11.344 1.00 48.03 95 SER A O 1
ATOM 648 N N . GLY A 1 96 ? -32.144 9.346 10.734 1.00 52.41 96 GLY A N 1
ATOM 649 C CA . GLY A 1 96 ? -32.301 9.907 12.066 1.00 52.41 96 GLY A CA 1
ATOM 650 C C . GLY A 1 96 ? -33.743 9.719 12.523 1.00 52.41 96 GLY A C 1
ATOM 651 O O . GLY A 1 96 ? -34.664 10.221 11.887 1.00 52.41 96 GLY A O 1
ATOM 652 N N . SER A 1 97 ? -33.942 8.991 13.617 1.00 49.84 97 SER A N 1
ATOM 653 C CA . SER A 1 97 ? -35.167 9.100 14.394 1.00 49.84 97 SER A CA 1
ATOM 654 C C . SER A 1 97 ? -34.951 10.202 15.423 1.00 49.84 97 SER A C 1
ATOM 656 O O . SER A 1 97 ? -34.353 9.990 16.474 1.00 49.84 97 SER A O 1
ATOM 658 N N . SER A 1 98 ? -35.404 11.398 15.068 1.00 54.16 98 SER A N 1
ATOM 659 C CA . SER A 1 98 ? -35.803 12.431 16.013 1.00 54.16 98 SER A CA 1
ATOM 660 C C . SER A 1 98 ? -36.966 11.920 16.863 1.00 54.16 98 SER A C 1
ATOM 662 O O . SER A 1 98 ? -38.007 11.576 16.299 1.00 54.16 98 SER A O 1
ATOM 664 N N . SER A 1 99 ? -36.807 11.890 18.185 1.0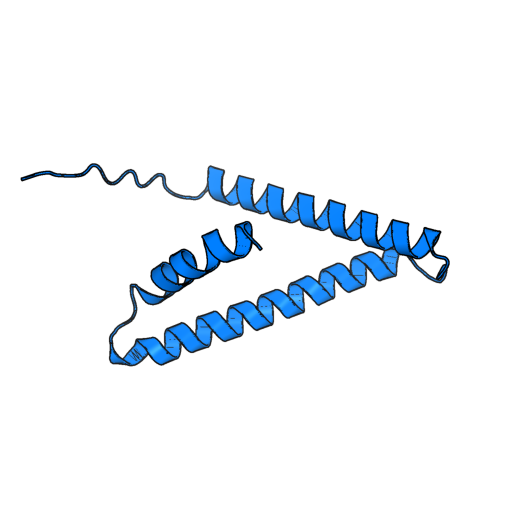0 52.72 99 SER A N 1
ATOM 665 C CA . SER A 1 99 ? -37.847 12.132 19.201 1.00 52.72 99 SER A CA 1
ATOM 666 C C . SER A 1 99 ? -37.172 12.323 20.551 1.00 52.72 99 SER A C 1
ATOM 668 O O . SER A 1 99 ? -36.287 11.498 20.867 1.00 52.72 99 SER A O 1
#

Foldseek 3Di:
DVVCVVCVVVVLCVQQVPPDPVCSVVSNVVVVVCVVVVVVVLVVVLVVQLCVQLPPPPPPVSSVRSVVRSVVVVVVVVVVVVVCCVVPPDPPPPDDDDD